Protein AF-A0A536DTR5-F1 (afdb_monomer_lite)

Sequence (119 aa):
MGRGASILPAVDHTAPAILELGLLLLLAALAGKAARSIGLPAVIGYLLVGVLVSPFTPGYVANRDQLSILADVGVVLLLFEVGIEINPLRLAREGRRLLLLAPLQVAVTWILSAAACVA

Radius of gyration: 22.41 Å; chains: 1; bounding box: 67×41×48 Å

Foldseek 3Di:
DPPDPDPDDPPPPVVVLVVLVVVLVVQLQVQLVVCVVVPHHSVVRNVVSVVCCPPVHPDHHHDPVSVVVVVVVVVVVVVVVVVVVDDVVCCVPVVVCVVPVVVVVVVVVVVVVVVVVVD

Secondary structure (DSSP, 8-state):
----S--S----THHHHHHHHHHHHHHHHHHHHHHHHTT--HHHHHHHHHHHTSTTSSSPPP-HHHHHHHHHHHHHHHHHHHHHH--HHHHHHHHHHHHHHHHHHHHHHHHHHHHHHH-

Structure (mmCIF, N/CA/C/O backbone):
data_AF-A0A536DTR5-F1
#
_entry.id   AF-A0A536DTR5-F1
#
loop_
_atom_site.group_PDB
_atom_site.id
_atom_site.type_symbol
_atom_site.label_atom_id
_atom_site.label_alt_id
_atom_site.label_comp_id
_atom_site.label_asym_id
_atom_site.label_entity_id
_atom_site.label_seq_id
_atom_site.pdbx_PDB_ins_code
_atom_site.Cartn_x
_atom_site.Cartn_y
_atom_site.Cartn_z
_atom_site.occupancy
_atom_site.B_iso_or_equiv
_atom_site.auth_seq_id
_atom_site.auth_comp_id
_atom_site.auth_asym_id
_atom_site.auth_atom_id
_atom_site.pdbx_PDB_model_num
ATOM 1 N N . MET A 1 1 ? 51.800 12.499 -22.392 1.00 48.34 1 MET A N 1
ATOM 2 C CA . MET A 1 1 ? 50.654 13.409 -22.163 1.00 48.34 1 MET A CA 1
ATOM 3 C C . MET A 1 1 ? 49.424 12.789 -22.803 1.00 48.34 1 MET A C 1
ATOM 5 O O . MET A 1 1 ? 49.281 12.864 -24.008 1.00 48.34 1 MET A O 1
ATOM 9 N N . GLY A 1 2 ? 48.601 12.096 -22.017 1.00 53.88 2 GLY A N 1
ATOM 10 C CA . GLY A 1 2 ? 47.398 11.391 -22.487 1.00 53.88 2 GLY A CA 1
ATOM 11 C C . GLY A 1 2 ? 46.287 11.445 -21.439 1.00 53.88 2 GLY A C 1
ATOM 12 O O . GLY A 1 2 ? 45.651 10.442 -21.148 1.00 53.88 2 GLY A O 1
ATOM 13 N N . ARG A 1 3 ? 46.130 12.607 -20.792 1.00 65.81 3 ARG A N 1
ATOM 14 C CA . ARG A 1 3 ? 45.078 12.892 -19.808 1.00 65.81 3 ARG A CA 1
ATOM 15 C C . ARG A 1 3 ? 44.026 13.750 -20.501 1.00 65.81 3 ARG A C 1
ATOM 17 O O . ARG A 1 3 ? 44.251 14.945 -20.653 1.00 65.81 3 ARG A O 1
ATOM 24 N N . GLY A 1 4 ? 42.935 13.150 -20.973 1.00 62.78 4 GLY A N 1
ATOM 25 C CA . GLY A 1 4 ? 41.915 13.928 -21.683 1.00 62.78 4 GLY A CA 1
ATOM 26 C C . GLY A 1 4 ? 40.637 13.212 -22.118 1.00 62.78 4 GLY A C 1
ATOM 27 O O . GLY A 1 4 ? 39.976 13.734 -23.004 1.00 62.78 4 GLY A O 1
ATOM 28 N N . ALA A 1 5 ? 40.271 12.050 -21.557 1.00 63.56 5 ALA A N 1
ATOM 29 C CA . ALA A 1 5 ? 39.068 11.329 -22.011 1.00 63.56 5 ALA A CA 1
ATOM 30 C C . ALA A 1 5 ? 38.315 10.538 -20.917 1.00 63.56 5 ALA A C 1
ATOM 32 O O . ALA A 1 5 ? 37.730 9.501 -21.205 1.00 63.56 5 ALA A O 1
ATOM 33 N N . SER A 1 6 ? 38.309 11.003 -19.662 1.00 57.84 6 SER A N 1
ATOM 34 C CA . SER A 1 6 ? 37.576 10.338 -18.562 1.00 57.84 6 SER A CA 1
ATOM 35 C C . SER A 1 6 ? 36.818 11.312 -17.644 1.00 57.84 6 SER A C 1
ATOM 37 O O . SER A 1 6 ? 36.651 11.048 -16.460 1.00 57.84 6 SER A O 1
ATOM 39 N N . ILE A 1 7 ? 36.382 12.461 -18.178 1.00 62.94 7 ILE A N 1
ATOM 40 C CA . ILE A 1 7 ? 35.604 13.488 -17.449 1.00 62.94 7 ILE A CA 1
ATOM 41 C C . ILE A 1 7 ? 34.109 13.173 -17.327 1.00 62.94 7 ILE A C 1
ATOM 43 O O . ILE A 1 7 ? 33.387 13.938 -16.693 1.00 62.94 7 ILE A O 1
ATOM 47 N N . LEU A 1 8 ? 33.625 12.083 -17.928 1.00 61.56 8 LEU A N 1
ATOM 48 C CA . LEU A 1 8 ? 32.273 11.633 -17.635 1.00 61.56 8 LEU A CA 1
ATOM 49 C C . LEU A 1 8 ? 32.345 10.796 -16.359 1.00 61.56 8 LEU A C 1
ATOM 51 O O . LEU A 1 8 ? 33.008 9.754 -16.390 1.00 61.56 8 LEU A O 1
ATOM 55 N N . PRO A 1 9 ? 31.723 11.239 -15.245 1.00 60.47 9 PRO A N 1
ATOM 56 C CA . PRO A 1 9 ? 31.504 10.335 -14.131 1.00 60.47 9 PRO A CA 1
ATOM 57 C C . PRO A 1 9 ? 30.810 9.122 -14.729 1.00 60.47 9 PRO A C 1
ATOM 59 O O . PRO A 1 9 ? 29.915 9.267 -15.571 1.00 60.47 9 PRO A O 1
ATOM 62 N N . ALA A 1 10 ? 31.293 7.938 -14.380 1.00 60.34 10 ALA A N 1
ATOM 63 C CA . ALA A 1 10 ? 30.609 6.730 -14.753 1.00 60.34 10 ALA A CA 1
ATOM 64 C C . ALA A 1 10 ? 29.130 6.936 -14.394 1.00 60.34 10 ALA A C 1
ATOM 66 O O . ALA A 1 10 ? 28.785 7.357 -13.289 1.00 60.34 10 ALA A O 1
ATOM 67 N N . VAL A 1 11 ? 28.245 6.778 -15.380 1.00 59.41 11 VAL A N 1
ATOM 68 C CA . VAL A 1 11 ? 26.816 6.620 -15.111 1.00 59.41 11 VAL A CA 1
ATOM 69 C C . VAL A 1 11 ? 26.721 5.237 -14.476 1.00 59.41 11 VAL A C 1
ATOM 71 O O . VAL A 1 11 ? 26.375 4.248 -15.115 1.00 59.41 11 VAL A O 1
ATOM 74 N N . ASP A 1 12 ? 27.207 5.169 -13.240 1.00 63.97 12 ASP A N 1
ATOM 75 C CA . ASP A 1 12 ? 27.288 3.989 -12.417 1.00 63.97 12 ASP A CA 1
ATOM 76 C C . ASP A 1 12 ? 25.850 3.540 -12.197 1.00 63.97 12 ASP A C 1
ATOM 78 O O . ASP A 1 12 ? 24.941 4.365 -12.078 1.00 63.97 12 ASP A O 1
ATOM 82 N N . HIS A 1 13 ? 25.653 2.229 -12.201 1.00 60.69 13 HIS A N 1
ATOM 83 C CA . HIS A 1 13 ? 24.413 1.454 -12.342 1.00 60.69 13 HIS A CA 1
ATOM 84 C C . HIS A 1 13 ? 23.151 1.899 -11.553 1.00 60.69 13 HIS A C 1
ATOM 86 O O . HIS A 1 13 ? 22.086 1.311 -11.716 1.00 60.69 13 HIS A O 1
ATOM 92 N N . THR A 1 14 ? 23.231 2.945 -10.738 1.00 69.00 14 THR A N 1
ATOM 93 C CA . THR A 1 14 ? 22.164 3.600 -9.974 1.00 69.00 14 THR A CA 1
ATOM 94 C C . THR A 1 14 ? 21.280 4.535 -10.811 1.00 69.00 14 THR A C 1
ATOM 96 O O . THR A 1 14 ? 20.070 4.589 -10.599 1.00 69.00 14 THR A O 1
ATOM 99 N N . ALA A 1 15 ? 21.848 5.275 -11.771 1.00 78.62 15 ALA A N 1
ATOM 100 C CA . ALA A 1 15 ? 21.084 6.213 -12.601 1.00 78.62 15 ALA A CA 1
ATOM 101 C C . ALA A 1 15 ? 19.903 5.573 -13.369 1.00 78.62 15 ALA A C 1
ATOM 103 O O . ALA A 1 15 ? 18.808 6.143 -13.322 1.00 78.62 15 ALA A O 1
ATOM 104 N N . PRO A 1 16 ? 20.054 4.404 -14.032 1.00 81.81 16 PRO A N 1
ATOM 105 C CA . PRO A 1 16 ? 18.921 3.768 -14.706 1.00 81.81 16 PRO A CA 1
ATOM 106 C C . PRO A 1 16 ? 17.837 3.306 -13.722 1.00 81.81 16 PRO A C 1
ATOM 108 O O . PRO A 1 16 ? 16.658 3.460 -14.019 1.00 81.81 16 PRO A O 1
ATOM 111 N N . ALA A 1 17 ? 18.217 2.833 -12.531 1.00 81.31 17 ALA A N 1
ATOM 112 C CA . ALA A 1 17 ? 17.275 2.368 -11.512 1.00 81.31 17 ALA A CA 1
ATOM 113 C C . ALA A 1 17 ? 16.389 3.498 -10.959 1.00 81.31 17 ALA A C 1
ATOM 115 O O . ALA A 1 17 ? 15.177 3.345 -10.824 1.00 81.31 17 ALA A O 1
ATOM 116 N N . ILE A 1 18 ? 16.978 4.665 -10.672 1.00 85.69 18 ILE A N 1
ATOM 117 C CA . ILE A 1 18 ? 16.213 5.832 -10.203 1.00 85.69 18 ILE A CA 1
ATOM 118 C C . ILE A 1 18 ? 15.252 6.315 -11.293 1.00 85.69 18 ILE A C 1
ATOM 120 O O . ILE A 1 18 ? 14.111 6.670 -10.995 1.00 85.69 18 ILE A O 1
ATOM 124 N N . LEU A 1 19 ? 15.695 6.322 -12.554 1.00 88.38 19 LEU A N 1
ATOM 125 C CA . LEU A 1 19 ? 14.861 6.735 -13.679 1.00 88.38 19 LEU A CA 1
ATOM 126 C C . LEU A 1 19 ? 13.682 5.779 -13.894 1.00 88.38 19 LEU A C 1
ATOM 128 O O . LEU A 1 19 ? 12.567 6.236 -14.133 1.00 88.38 19 LEU A O 1
ATOM 132 N N . GLU A 1 20 ? 13.917 4.475 -13.772 1.00 87.19 20 GLU A N 1
ATOM 133 C CA . GLU A 1 20 ? 12.888 3.441 -13.858 1.00 87.19 20 GLU A CA 1
ATOM 134 C C . GLU A 1 20 ? 11.824 3.620 -12.767 1.00 87.19 20 GLU A C 1
ATOM 136 O O . GLU A 1 20 ? 10.642 3.760 -13.081 1.00 87.19 20 GLU A O 1
ATOM 141 N N . LEU A 1 21 ? 12.231 3.732 -11.497 1.00 89.25 21 LEU A N 1
ATOM 142 C CA . LEU A 1 21 ? 11.312 4.005 -10.385 1.00 89.25 21 LEU A CA 1
ATOM 143 C C . LEU A 1 21 ? 10.558 5.326 -10.576 1.00 89.25 21 LEU A C 1
ATOM 145 O O . LEU A 1 21 ? 9.345 5.386 -10.374 1.00 89.25 21 LEU A O 1
ATOM 149 N N . GLY A 1 22 ? 11.256 6.381 -10.998 1.00 91.62 22 GLY A N 1
ATOM 150 C CA . GLY A 1 22 ? 10.654 7.681 -11.278 1.00 91.62 22 GLY A CA 1
ATOM 151 C C . GLY A 1 22 ? 9.597 7.606 -12.380 1.00 91.62 22 GLY A C 1
ATOM 152 O O . GLY A 1 22 ? 8.514 8.173 -12.233 1.00 91.62 22 GLY A O 1
ATOM 153 N N . LEU A 1 23 ? 9.871 6.860 -13.453 1.00 91.62 23 LEU A N 1
ATOM 154 C CA . LEU A 1 23 ? 8.925 6.638 -14.542 1.00 91.62 23 LEU A CA 1
ATOM 155 C C . LEU A 1 23 ? 7.703 5.845 -14.068 1.00 91.62 23 LEU A C 1
ATOM 157 O O . LEU A 1 23 ? 6.578 6.203 -14.410 1.00 91.62 23 LEU A O 1
ATOM 161 N N . LEU A 1 24 ? 7.899 4.811 -13.249 1.00 91.94 24 LEU A N 1
ATOM 162 C CA . LEU A 1 24 ? 6.806 4.015 -12.688 1.00 91.94 24 LEU A CA 1
ATOM 163 C C . LEU A 1 24 ? 5.902 4.839 -11.776 1.00 91.94 24 LEU A C 1
ATOM 165 O O . LEU A 1 24 ? 4.680 4.781 -11.911 1.00 91.94 24 LEU A O 1
ATOM 169 N N . LEU A 1 25 ? 6.486 5.649 -10.892 1.00 93.44 25 LEU A N 1
ATOM 170 C CA . LEU A 1 25 ? 5.736 6.558 -10.026 1.00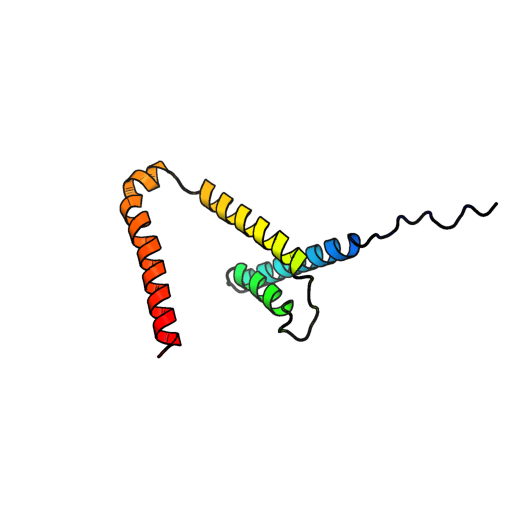 93.44 25 LEU A CA 1
ATOM 171 C C . LEU A 1 25 ? 4.983 7.616 -10.839 1.00 93.44 25 LEU A C 1
ATOM 173 O O . LEU A 1 25 ? 3.823 7.904 -10.544 1.00 93.44 25 LEU A O 1
ATOM 177 N N . LEU A 1 26 ? 5.603 8.157 -11.892 1.00 95.81 26 LEU A N 1
ATOM 178 C CA . LEU A 1 26 ? 4.957 9.101 -12.802 1.00 95.81 26 LEU A CA 1
ATOM 179 C C . LEU A 1 26 ? 3.764 8.453 -13.518 1.00 95.81 26 LEU A C 1
ATOM 181 O O . LEU A 1 26 ? 2.671 9.018 -13.526 1.00 95.81 26 LEU A O 1
ATOM 185 N N . LEU A 1 27 ? 3.949 7.260 -14.088 1.00 95.25 27 LEU A N 1
ATOM 186 C CA . LEU A 1 27 ? 2.887 6.509 -14.756 1.00 95.25 27 LEU A CA 1
ATOM 187 C C . LEU A 1 27 ? 1.746 6.187 -13.790 1.00 95.25 27 LEU A C 1
ATOM 189 O O . LEU A 1 27 ? 0.587 6.418 -14.130 1.00 95.25 27 LEU A O 1
ATOM 193 N N . ALA A 1 28 ? 2.060 5.727 -12.576 1.00 95.00 28 ALA A N 1
ATOM 194 C CA . ALA A 1 28 ? 1.073 5.487 -11.530 1.00 95.00 28 ALA A CA 1
ATOM 195 C C . ALA A 1 28 ? 0.293 6.768 -11.201 1.00 95.00 28 ALA A C 1
ATOM 197 O O . ALA A 1 28 ? -0.937 6.752 -11.206 1.00 95.00 28 ALA A O 1
ATOM 198 N N . ALA A 1 29 ? 0.971 7.902 -11.001 1.00 96.56 29 ALA A N 1
ATOM 199 C CA . ALA A 1 29 ? 0.321 9.182 -10.724 1.00 96.56 29 ALA A CA 1
ATOM 200 C C . ALA A 1 29 ? -0.609 9.631 -11.867 1.00 96.56 29 ALA A C 1
ATOM 202 O O . ALA A 1 29 ? -1.737 10.068 -11.619 1.00 96.56 29 ALA A O 1
ATOM 203 N N . LEU A 1 30 ? -0.172 9.488 -13.122 1.00 97.75 30 LEU A N 1
ATOM 204 C CA . LEU A 1 30 ? -0.980 9.811 -14.300 1.00 97.75 30 LEU A CA 1
ATOM 205 C C . LEU A 1 30 ? -2.195 8.885 -14.428 1.00 97.75 30 LEU A C 1
ATOM 207 O O . LEU A 1 30 ? -3.308 9.368 -14.640 1.00 97.75 30 LEU A O 1
ATOM 211 N N . ALA A 1 31 ? -2.011 7.578 -14.238 1.00 97.06 31 ALA A N 1
ATOM 212 C CA . ALA A 1 31 ? -3.094 6.602 -14.263 1.00 97.06 31 ALA A CA 1
ATOM 213 C C . ALA A 1 31 ? -4.094 6.828 -13.122 1.00 97.06 31 ALA A C 1
ATOM 215 O O . ALA A 1 31 ? -5.301 6.770 -13.343 1.00 97.06 31 ALA A O 1
ATOM 216 N N . GLY A 1 32 ? -3.625 7.156 -11.915 1.00 97.19 32 GLY A N 1
ATOM 217 C CA . GLY A 1 32 ? -4.478 7.513 -10.780 1.00 97.19 32 GLY A CA 1
ATOM 218 C C . GLY A 1 32 ? -5.284 8.788 -11.033 1.00 97.19 32 GLY A C 1
ATOM 219 O O . GLY A 1 32 ? -6.479 8.839 -10.736 1.00 97.19 32 GLY A O 1
ATOM 220 N N . LYS A 1 33 ? -4.669 9.801 -11.658 1.00 97.56 33 LYS A N 1
ATOM 221 C CA . LYS A 1 33 ? -5.369 11.015 -12.101 1.00 97.56 33 LYS A CA 1
ATOM 222 C C . LYS A 1 33 ? -6.426 10.698 -13.163 1.00 97.56 33 LYS A C 1
ATOM 224 O O . LYS A 1 33 ? -7.542 11.208 -13.068 1.00 97.56 33 LYS A O 1
ATOM 229 N N . ALA A 1 34 ? -6.104 9.844 -14.134 1.00 97.44 34 ALA A N 1
ATOM 230 C CA . ALA A 1 34 ? -7.046 9.401 -15.157 1.00 97.44 34 ALA A CA 1
ATOM 231 C C . ALA A 1 34 ? -8.215 8.613 -14.541 1.00 97.44 34 ALA A C 1
ATOM 233 O O . ALA A 1 34 ? -9.369 8.942 -14.808 1.00 97.44 34 ALA A O 1
ATOM 234 N N . ALA A 1 35 ? -7.946 7.668 -13.635 1.00 97.50 35 ALA A N 1
ATOM 235 C CA . ALA A 1 35 ? -8.971 6.929 -12.894 1.00 97.50 35 ALA A CA 1
ATOM 236 C C . ALA A 1 35 ? -9.908 7.880 -12.133 1.00 97.50 35 ALA A C 1
ATOM 238 O O . ALA A 1 35 ? -11.130 7.766 -12.224 1.00 97.50 35 ALA A O 1
ATOM 239 N N . ARG A 1 36 ? -9.347 8.896 -11.467 1.00 97.25 36 ARG A N 1
ATOM 240 C CA . ARG A 1 36 ? -10.142 9.906 -10.763 1.00 97.25 36 ARG A CA 1
ATOM 241 C C . ARG A 1 36 ? -10.997 10.755 -11.706 1.00 97.25 36 ARG A C 1
ATOM 243 O O . ARG A 1 36 ? -12.108 11.116 -11.331 1.00 97.25 36 ARG A O 1
ATOM 250 N N . SER A 1 37 ? -10.526 11.044 -12.923 1.00 95.81 37 SER A N 1
ATOM 251 C CA . SER A 1 37 ? -11.309 11.803 -13.913 1.00 95.81 37 SER A CA 1
ATOM 252 C C . SER A 1 37 ? -12.545 11.064 -14.431 1.00 95.81 37 SER A C 1
ATOM 254 O O . SER A 1 37 ? -13.519 11.715 -14.791 1.00 95.81 37 SER A O 1
ATOM 256 N N . ILE A 1 38 ? -12.544 9.728 -14.410 1.00 96.88 38 ILE A N 1
ATOM 257 C CA . ILE A 1 38 ? -13.696 8.895 -14.798 1.00 96.88 38 ILE A CA 1
ATOM 258 C C . ILE A 1 38 ? -14.558 8.467 -13.597 1.00 96.88 38 ILE A C 1
ATOM 260 O O . ILE A 1 38 ? -15.447 7.633 -13.743 1.00 96.88 38 ILE A O 1
ATOM 264 N N . GLY A 1 39 ? -14.309 9.028 -12.406 1.00 96.19 39 GLY A N 1
ATOM 265 C CA . GLY A 1 39 ? -15.085 8.763 -11.188 1.00 96.19 39 GLY A CA 1
ATOM 266 C C . GLY A 1 39 ? -14.638 7.544 -10.373 1.00 96.19 39 GLY A C 1
ATOM 267 O O . GLY A 1 39 ? -15.327 7.168 -9.428 1.00 96.19 39 GLY A O 1
ATOM 268 N N . LEU A 1 40 ? -13.494 6.931 -10.696 1.00 97.31 40 LEU A N 1
ATOM 269 C CA . LEU A 1 40 ? -12.947 5.796 -9.946 1.00 97.31 40 LEU A CA 1
ATOM 270 C C . LEU A 1 40 ? -11.986 6.250 -8.829 1.00 97.31 40 LEU A C 1
ATOM 272 O O . LEU A 1 40 ? -11.337 7.296 -8.946 1.00 97.31 40 LEU A O 1
ATOM 276 N N . PRO A 1 41 ? -11.818 5.453 -7.755 1.00 97.12 41 PRO A N 1
ATOM 277 C CA . PRO A 1 41 ? -10.754 5.671 -6.779 1.00 97.12 41 PRO A CA 1
ATOM 278 C C . PRO A 1 41 ? -9.371 5.634 -7.444 1.00 97.12 41 PRO A C 1
ATOM 280 O O . PRO A 1 41 ? -9.081 4.740 -8.238 1.00 97.12 41 PRO A O 1
ATOM 283 N N . ALA A 1 42 ? -8.481 6.560 -7.073 1.00 95.69 42 ALA A N 1
ATOM 284 C CA . ALA A 1 42 ? -7.140 6.666 -7.665 1.00 95.69 42 ALA A CA 1
ATOM 285 C C . ALA A 1 42 ? -6.303 5.380 -7.513 1.00 95.69 42 ALA A C 1
ATOM 287 O O . ALA A 1 42 ? -5.508 5.060 -8.394 1.00 95.69 42 ALA A O 1
ATOM 288 N N . VAL A 1 43 ? -6.543 4.614 -6.439 1.00 95.56 43 VAL A N 1
ATOM 289 C CA . VAL A 1 43 ? -5.904 3.314 -6.174 1.00 95.56 43 VAL A CA 1
ATOM 290 C C . VAL A 1 43 ? -6.062 2.352 -7.354 1.00 95.56 43 VAL A C 1
ATOM 292 O O . VAL A 1 43 ? -5.121 1.635 -7.676 1.00 95.56 43 VAL A O 1
ATOM 295 N N . ILE A 1 44 ? -7.197 2.386 -8.061 1.00 96.69 44 ILE A N 1
ATOM 296 C CA . ILE A 1 44 ? -7.418 1.554 -9.251 1.00 96.69 44 ILE A CA 1
ATOM 297 C C . ILE A 1 44 ? -6.389 1.872 -10.344 1.00 96.69 44 ILE A C 1
ATOM 299 O O . ILE A 1 44 ? -5.836 0.961 -10.951 1.00 96.69 44 ILE A O 1
ATOM 303 N N . GLY A 1 45 ? -6.075 3.153 -10.559 1.00 95.56 45 GLY A N 1
ATOM 304 C CA . GLY A 1 45 ? -5.061 3.572 -11.527 1.00 95.56 45 GLY A CA 1
ATOM 305 C C . GLY A 1 45 ? -3.650 3.112 -11.149 1.00 95.56 45 GLY A C 1
ATOM 306 O O . GLY A 1 45 ? -2.910 2.649 -12.013 1.00 95.56 45 GLY A O 1
ATOM 307 N N . TYR A 1 46 ? -3.297 3.167 -9.860 1.00 94.25 46 TYR A N 1
ATOM 308 C CA . TYR A 1 46 ? -2.005 2.673 -9.364 1.00 94.25 46 TYR A CA 1
ATOM 309 C C . TYR A 1 46 ? -1.869 1.158 -9.561 1.00 94.25 46 TYR A C 1
ATOM 311 O O . TYR A 1 46 ? -0.841 0.683 -10.044 1.00 94.25 46 TYR A O 1
ATOM 319 N N . LEU A 1 47 ? -2.932 0.406 -9.254 1.00 94.12 47 LEU A N 1
ATOM 320 C CA . LEU A 1 47 ? -2.975 -1.045 -9.435 1.00 94.12 47 LEU A CA 1
ATOM 321 C C . LEU A 1 47 ? -2.874 -1.444 -10.910 1.00 94.12 47 LEU A C 1
ATOM 323 O O . LEU A 1 47 ? -2.159 -2.390 -11.226 1.00 94.12 47 LEU A O 1
ATOM 327 N N . LEU A 1 48 ? -3.525 -0.712 -11.821 1.00 93.50 48 LEU A N 1
ATOM 328 C CA . LEU A 1 48 ? -3.419 -0.967 -13.261 1.00 93.50 48 LEU A CA 1
ATOM 329 C C . LEU A 1 48 ? -1.979 -0.840 -13.763 1.00 93.50 48 LEU A C 1
ATOM 331 O O . LEU A 1 48 ? -1.517 -1.707 -14.499 1.00 93.50 48 LEU A O 1
ATOM 335 N N . VAL A 1 49 ? -1.250 0.193 -13.334 1.00 92.56 49 VAL A N 1
ATOM 336 C CA . VAL A 1 49 ? 0.173 0.341 -13.682 1.00 92.56 49 VAL A CA 1
ATOM 337 C C . VAL A 1 49 ? 0.994 -0.815 -13.113 1.00 92.56 49 VAL A C 1
ATOM 339 O O . VAL A 1 49 ? 1.805 -1.389 -13.835 1.00 92.56 49 VAL A O 1
ATOM 342 N N . GLY A 1 50 ? 0.735 -1.222 -11.867 1.00 90.31 50 GLY A N 1
ATOM 343 C CA . GLY A 1 50 ? 1.385 -2.390 -11.265 1.00 90.31 50 GLY A CA 1
ATOM 344 C C . GLY A 1 50 ? 1.135 -3.691 -12.036 1.00 90.31 50 GLY A C 1
ATOM 345 O O . GLY A 1 50 ? 2.059 -4.474 -12.237 1.00 90.31 50 GLY A O 1
ATOM 346 N N . VAL A 1 51 ? -0.089 -3.909 -12.527 1.00 90.25 51 VAL A N 1
ATOM 347 C CA . VAL A 1 51 ? -0.426 -5.066 -13.372 1.00 90.25 51 VAL A CA 1
ATOM 348 C C . VAL A 1 51 ? 0.279 -4.982 -14.727 1.00 90.25 51 VAL A C 1
ATOM 350 O O . VAL A 1 51 ? 0.833 -5.978 -15.183 1.00 90.25 51 VAL A O 1
ATOM 353 N N . LEU A 1 52 ? 0.325 -3.806 -15.357 1.00 88.75 52 LEU A N 1
ATOM 354 C CA . LEU A 1 52 ? 0.993 -3.616 -16.651 1.00 88.75 52 LEU A CA 1
ATOM 355 C C . LEU A 1 52 ? 2.506 -3.865 -16.589 1.00 88.75 52 LEU A C 1
ATOM 357 O O . LEU A 1 52 ? 3.081 -4.358 -17.553 1.00 88.75 52 LEU A O 1
ATOM 361 N N . VAL A 1 53 ? 3.130 -3.551 -15.454 1.00 86.38 53 VAL A N 1
ATOM 362 C CA . VAL A 1 53 ? 4.578 -3.700 -15.207 1.00 86.38 53 VAL A CA 1
ATOM 363 C C . VAL A 1 53 ? 4.908 -5.057 -14.553 1.00 86.38 53 VAL A C 1
ATOM 365 O O . VAL A 1 53 ? 6.056 -5.383 -14.250 1.00 86.38 53 VAL A O 1
ATOM 368 N N . SER A 1 54 ? 3.894 -5.898 -14.350 1.00 82.69 54 SER A N 1
ATOM 369 C CA . SER A 1 54 ? 4.056 -7.253 -13.833 1.00 82.69 54 SER A CA 1
ATOM 370 C C . SER A 1 54 ? 4.695 -8.170 -14.886 1.00 82.69 54 SER A C 1
ATOM 372 O O . SER A 1 54 ? 4.334 -8.092 -16.058 1.00 82.69 54 SER A O 1
ATOM 374 N N . PRO A 1 55 ? 5.562 -9.126 -14.505 1.00 77.50 55 PRO A N 1
ATOM 375 C CA . PRO A 1 55 ? 6.167 -10.077 -15.448 1.00 77.50 55 PRO A CA 1
ATOM 376 C C . PRO A 1 55 ? 5.190 -11.075 -16.068 1.00 77.50 55 PRO A C 1
ATOM 378 O O . PRO A 1 55 ? 5.569 -11.824 -16.962 1.00 77.50 55 PRO A O 1
ATOM 381 N N . PHE A 1 56 ? 3.942 -11.104 -15.601 1.00 73.12 56 PHE A N 1
ATOM 382 C CA . PHE A 1 56 ? 2.867 -11.857 -16.245 1.00 73.12 56 PHE A CA 1
ATOM 383 C C . PHE A 1 56 ? 2.237 -11.102 -17.428 1.00 73.12 56 PHE A C 1
ATOM 385 O O . PHE A 1 56 ? 1.425 -11.674 -18.152 1.00 73.12 56 PHE A O 1
ATOM 392 N N . THR A 1 57 ? 2.623 -9.844 -17.649 1.00 77.31 57 THR A N 1
ATOM 393 C CA . THR A 1 57 ? 2.194 -9.030 -18.786 1.00 77.31 57 THR A CA 1
ATOM 394 C C . THR A 1 57 ? 3.309 -9.029 -19.839 1.00 77.31 57 THR A C 1
ATOM 396 O O . THR A 1 57 ? 4.460 -8.764 -19.489 1.00 77.31 57 THR A O 1
ATOM 399 N N . PRO A 1 58 ? 3.029 -9.327 -21.125 1.00 60.53 58 PRO A N 1
ATOM 400 C CA . PRO A 1 58 ? 4.030 -9.235 -22.188 1.00 60.53 58 PRO A CA 1
ATOM 401 C C . PRO A 1 58 ? 4.444 -7.765 -22.369 1.00 60.53 58 PRO A C 1
ATOM 403 O O . PRO A 1 58 ? 3.751 -6.988 -23.022 1.00 60.53 58 PRO A O 1
ATOM 406 N N . GLY A 1 59 ? 5.546 -7.365 -21.730 1.00 69.31 59 GLY A N 1
ATOM 407 C CA . GLY A 1 59 ? 5.965 -5.969 -21.633 1.00 69.31 59 GLY A CA 1
ATOM 408 C C . GLY A 1 59 ? 7.252 -5.764 -20.830 1.00 69.31 59 GLY A C 1
ATOM 409 O O . GLY A 1 59 ? 8.019 -6.696 -20.593 1.00 69.31 59 GLY A O 1
ATOM 410 N N . TYR A 1 60 ? 7.503 -4.511 -20.445 1.00 73.44 60 TYR A N 1
ATOM 411 C CA . TYR A 1 60 ? 8.664 -4.108 -19.652 1.00 73.44 60 TYR A CA 1
ATOM 412 C C . TYR A 1 60 ? 8.521 -4.581 -18.200 1.00 73.44 60 TYR A C 1
ATOM 414 O O . TYR A 1 60 ? 7.562 -4.216 -17.520 1.00 73.44 60 TYR A O 1
ATOM 422 N N . VAL A 1 61 ? 9.481 -5.382 -17.734 1.00 76.75 61 VAL A N 1
ATOM 423 C CA . VAL A 1 61 ? 9.499 -5.929 -16.373 1.00 76.75 61 VAL A CA 1
ATOM 424 C C . VAL A 1 61 ? 10.429 -5.090 -15.516 1.00 76.75 61 VAL A C 1
ATOM 426 O O . VAL A 1 61 ? 11.634 -5.063 -15.763 1.00 76.75 61 VAL A O 1
ATOM 429 N N . ALA A 1 62 ? 9.861 -4.437 -14.506 1.00 75.38 62 ALA A N 1
ATOM 430 C CA . ALA A 1 62 ? 10.646 -3.647 -13.576 1.00 75.38 62 ALA A CA 1
ATOM 431 C C . ALA A 1 62 ? 11.419 -4.512 -12.570 1.00 75.38 62 ALA A C 1
ATOM 433 O O . ALA A 1 62 ? 11.018 -5.641 -12.257 1.00 75.38 62 ALA A O 1
ATOM 434 N N . ASN A 1 63 ? 12.507 -3.973 -12.019 1.00 81.50 63 ASN A N 1
ATOM 435 C CA . ASN A 1 63 ? 13.303 -4.671 -11.009 1.00 81.50 63 ASN A CA 1
ATOM 436 C C . ASN A 1 63 ? 12.496 -4.909 -9.713 1.00 81.50 63 ASN A C 1
ATOM 438 O O . ASN A 1 63 ? 12.240 -3.988 -8.933 1.00 81.50 63 ASN A O 1
ATOM 442 N N . ARG A 1 64 ? 12.124 -6.172 -9.457 1.00 83.25 64 ARG A N 1
ATOM 443 C CA . ARG A 1 64 ? 11.301 -6.560 -8.300 1.00 83.25 64 ARG A CA 1
ATOM 444 C C . ARG A 1 64 ? 11.944 -6.238 -6.956 1.00 83.25 64 ARG A C 1
ATOM 446 O O . ARG A 1 64 ? 11.216 -5.847 -6.050 1.00 83.25 64 ARG A O 1
ATOM 453 N N . ASP A 1 65 ? 13.259 -6.383 -6.822 1.00 86.19 65 ASP A N 1
ATOM 454 C CA . ASP A 1 65 ? 13.938 -6.190 -5.534 1.00 86.19 65 ASP A CA 1
ATOM 455 C C . ASP A 1 65 ? 13.853 -4.722 -5.099 1.00 86.19 65 ASP A C 1
ATOM 457 O O . ASP A 1 65 ? 13.551 -4.409 -3.948 1.00 86.19 65 ASP A O 1
ATOM 461 N N . GLN A 1 66 ? 14.025 -3.806 -6.053 1.00 84.25 66 GLN A N 1
ATOM 462 C CA . GLN A 1 66 ? 13.910 -2.367 -5.816 1.00 84.25 66 GLN A CA 1
ATOM 463 C C . GLN A 1 66 ? 12.463 -1.949 -5.535 1.00 84.25 66 GLN A C 1
ATOM 465 O O . GLN A 1 66 ? 12.213 -1.176 -4.607 1.00 84.25 66 GLN A O 1
ATOM 470 N N . LEU A 1 67 ? 11.506 -2.487 -6.302 1.00 87.69 67 LEU A N 1
ATOM 471 C CA . LEU A 1 67 ? 10.081 -2.248 -6.069 1.00 87.69 67 LEU A CA 1
ATOM 472 C C . LEU A 1 67 ? 9.633 -2.778 -4.704 1.00 87.69 67 LEU A C 1
ATOM 474 O O . LEU A 1 67 ? 8.834 -2.116 -4.051 1.00 87.69 67 LEU A O 1
ATOM 478 N N . SER A 1 68 ? 10.149 -3.930 -4.261 1.00 89.50 68 SER A N 1
ATOM 479 C CA . SER A 1 68 ? 9.809 -4.518 -2.961 1.00 89.50 68 SER A CA 1
ATOM 480 C C . SER A 1 68 ? 10.262 -3.626 -1.813 1.00 89.50 68 SER A C 1
ATOM 482 O O . SER A 1 68 ? 9.463 -3.324 -0.937 1.00 89.50 68 SER A O 1
ATOM 484 N N . ILE A 1 69 ? 11.502 -3.126 -1.849 1.00 91.81 69 ILE A N 1
ATOM 485 C CA . ILE A 1 69 ? 12.012 -2.217 -0.810 1.00 91.81 69 ILE A CA 1
ATOM 486 C C . ILE A 1 69 ? 11.158 -0.943 -0.747 1.00 91.81 69 ILE A C 1
ATOM 488 O O . ILE A 1 69 ? 10.790 -0.485 0.335 1.00 91.81 69 ILE A O 1
ATOM 492 N N . LEU A 1 70 ? 10.812 -0.373 -1.905 1.00 90.88 70 LEU A N 1
ATOM 493 C CA . LEU A 1 70 ? 9.976 0.824 -1.962 1.00 90.88 70 LEU A CA 1
ATOM 494 C C . LEU A 1 70 ? 8.541 0.551 -1.485 1.00 90.88 70 LEU A C 1
ATOM 496 O O . LEU A 1 70 ? 7.955 1.398 -0.813 1.00 90.88 70 LEU A O 1
ATOM 500 N N . ALA A 1 71 ? 7.986 -0.620 -1.805 1.00 92.69 71 ALA A N 1
ATOM 501 C CA . ALA A 1 71 ? 6.669 -1.049 -1.351 1.00 92.69 71 ALA A CA 1
ATOM 502 C C . ALA A 1 71 ? 6.640 -1.260 0.166 1.00 92.69 71 ALA A C 1
ATOM 504 O O . ALA A 1 71 ? 5.716 -0.776 0.812 1.00 92.69 71 ALA A O 1
ATOM 505 N N . ASP A 1 72 ? 7.660 -1.895 0.741 1.00 95.31 72 ASP A N 1
ATOM 506 C CA . ASP A 1 72 ? 7.767 -2.106 2.186 1.00 95.31 72 ASP A CA 1
ATOM 507 C C . ASP A 1 72 ? 7.821 -0.766 2.924 1.00 95.31 72 ASP A C 1
ATOM 509 O O . ASP A 1 72 ? 7.042 -0.528 3.849 1.00 95.31 72 ASP A O 1
ATOM 513 N N . VAL A 1 73 ? 8.674 0.158 2.469 1.00 95.75 73 VAL A N 1
ATOM 514 C CA . VAL A 1 73 ? 8.748 1.512 3.037 1.00 95.75 73 VAL A CA 1
ATOM 515 C C . VAL A 1 73 ? 7.421 2.250 2.853 1.00 95.75 73 VAL A C 1
ATOM 517 O O . VAL A 1 73 ? 6.923 2.851 3.800 1.00 95.75 73 VAL A O 1
ATOM 520 N N . GLY A 1 74 ? 6.812 2.177 1.668 1.00 94.25 74 GLY A N 1
ATOM 521 C CA . GLY A 1 74 ? 5.520 2.800 1.386 1.00 94.25 74 GLY A CA 1
ATOM 522 C C . GLY A 1 74 ? 4.405 2.285 2.298 1.00 94.25 74 GLY A C 1
ATOM 523 O O . GLY A 1 74 ? 3.671 3.083 2.872 1.00 94.25 74 GLY A O 1
ATOM 524 N N . VAL A 1 75 ? 4.307 0.968 2.496 1.00 96.19 75 VAL A N 1
ATOM 525 C CA . VAL A 1 75 ? 3.328 0.347 3.400 1.00 96.19 75 VAL A CA 1
ATOM 526 C C . VAL A 1 75 ? 3.587 0.753 4.846 1.00 96.19 75 VAL A C 1
ATOM 528 O O . VAL A 1 75 ? 2.638 1.092 5.548 1.00 96.19 75 VAL A O 1
ATOM 531 N N . VAL A 1 76 ? 4.845 0.784 5.294 1.00 97.19 76 VAL A N 1
ATOM 532 C CA . VAL A 1 76 ? 5.188 1.256 6.644 1.00 97.19 76 VAL A CA 1
ATOM 533 C C . VAL A 1 76 ? 4.761 2.711 6.838 1.00 97.19 76 VAL A C 1
ATOM 535 O O . VAL A 1 76 ? 4.140 3.022 7.852 1.00 97.19 76 VAL A O 1
ATOM 538 N N . LEU A 1 77 ? 5.030 3.591 5.869 1.00 97.31 77 LEU A N 1
ATOM 539 C CA . LEU A 1 77 ? 4.611 4.994 5.921 1.00 97.31 77 LEU A CA 1
ATOM 540 C C . LEU A 1 77 ? 3.082 5.142 5.921 1.00 97.31 77 LEU A C 1
ATOM 542 O O . LEU A 1 77 ? 2.560 5.923 6.710 1.00 97.31 77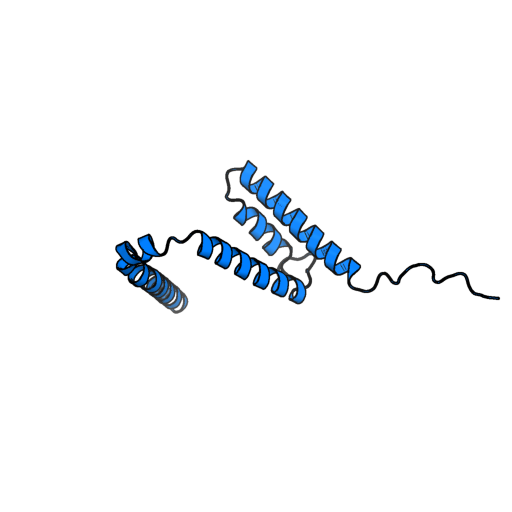 LEU A O 1
ATOM 546 N N . LEU A 1 78 ? 2.364 4.362 5.106 1.00 96.19 78 LEU A N 1
ATOM 547 C CA . LEU A 1 78 ? 0.897 4.361 5.068 1.00 96.19 78 LEU A CA 1
ATOM 548 C C . LEU A 1 78 ? 0.289 3.870 6.386 1.00 96.19 78 LEU A C 1
ATOM 550 O O . LEU A 1 78 ? -0.626 4.488 6.920 1.00 96.19 78 LEU A O 1
ATOM 554 N N . LEU A 1 79 ? 0.797 2.768 6.941 1.00 96.56 79 LEU A N 1
ATOM 555 C CA . LEU A 1 79 ? 0.329 2.244 8.225 1.00 96.56 79 LEU A CA 1
ATOM 556 C C . LEU A 1 79 ? 0.673 3.188 9.380 1.00 96.56 79 LEU A C 1
ATOM 558 O O . LEU A 1 79 ? -0.093 3.288 10.337 1.00 96.56 79 LEU A O 1
ATOM 562 N N . PHE A 1 80 ? 1.795 3.900 9.285 1.00 97.06 80 PHE A N 1
ATOM 563 C CA . PHE A 1 80 ? 2.164 4.945 10.231 1.00 97.06 80 PHE A CA 1
ATOM 564 C C . PHE A 1 80 ? 1.225 6.154 10.149 1.00 97.06 80 PHE A C 1
ATOM 566 O O . PHE A 1 80 ? 0.745 6.612 11.183 1.00 97.06 80 PHE A O 1
ATOM 573 N N . GLU A 1 81 ? 0.911 6.630 8.943 1.00 96.25 81 GLU A N 1
ATOM 574 C CA . GLU A 1 81 ? -0.061 7.704 8.707 1.00 96.25 81 GLU A CA 1
ATOM 575 C C . GLU A 1 81 ? -1.435 7.340 9.284 1.00 96.25 81 GLU A C 1
ATOM 577 O O . GLU A 1 81 ? -1.983 8.080 10.102 1.00 96.25 81 GLU A O 1
ATOM 582 N N . VAL A 1 82 ? -1.936 6.146 8.952 1.00 94.62 82 VAL A N 1
ATOM 583 C CA . VAL A 1 82 ? -3.180 5.605 9.517 1.00 94.62 82 VAL A CA 1
ATOM 584 C C . VAL A 1 82 ? -3.090 5.513 11.043 1.00 94.62 82 VAL A C 1
ATOM 586 O O . VAL A 1 82 ? -4.048 5.832 11.743 1.00 94.62 82 VAL A O 1
ATOM 589 N N . GLY A 1 83 ? -1.934 5.118 11.582 1.00 92.69 83 GLY A N 1
ATOM 590 C CA . GLY A 1 83 ? -1.679 5.059 13.019 1.00 92.69 83 GLY A CA 1
ATOM 591 C C . GLY A 1 83 ? -1.778 6.419 13.717 1.00 92.69 83 GLY A C 1
ATOM 592 O O . GLY A 1 83 ? -2.345 6.494 14.806 1.00 92.69 83 GLY A O 1
ATOM 593 N N . ILE A 1 84 ? -1.276 7.490 13.093 1.00 95.31 84 ILE A N 1
ATOM 594 C CA . ILE A 1 84 ? -1.352 8.866 13.616 1.00 95.31 84 ILE A CA 1
ATOM 595 C C . ILE A 1 84 ? -2.795 9.385 13.622 1.00 95.31 84 ILE A C 1
ATOM 597 O O . ILE A 1 84 ? -3.173 10.143 14.516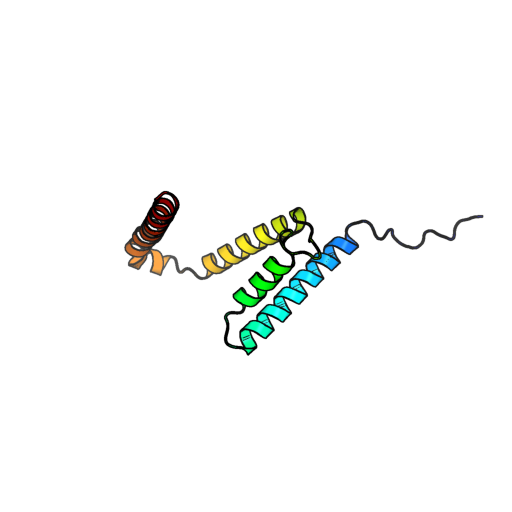 1.00 95.31 84 ILE A O 1
ATOM 601 N N . GLU A 1 85 ? -3.611 8.975 12.653 1.00 93.75 85 GLU A N 1
ATOM 602 C CA . GLU A 1 85 ? -5.018 9.377 12.567 1.00 93.75 85 GLU A CA 1
ATOM 603 C C . GLU A 1 85 ? -5.886 8.741 13.678 1.00 93.75 85 GLU A C 1
ATOM 605 O O . GLU A 1 85 ? -6.947 9.262 14.043 1.00 93.75 85 GLU A O 1
ATOM 610 N N . ILE A 1 86 ? -5.429 7.636 14.283 1.00 91.06 86 ILE A N 1
ATOM 611 C CA . ILE A 1 86 ? -6.163 6.930 15.339 1.00 91.06 86 ILE A CA 1
ATOM 612 C C . ILE A 1 86 ? -6.090 7.689 16.669 1.00 91.06 86 ILE A C 1
ATOM 614 O O . ILE A 1 86 ? -5.037 7.873 17.275 1.00 91.06 86 ILE A O 1
ATOM 618 N N . ASN A 1 87 ? -7.261 8.032 17.211 1.00 90.25 87 ASN A N 1
ATOM 619 C CA . ASN A 1 87 ? -7.375 8.616 18.545 1.00 90.25 87 ASN A CA 1
ATOM 620 C C . ASN A 1 87 ? -7.403 7.521 19.641 1.00 90.25 87 ASN A C 1
ATOM 622 O O . ASN A 1 87 ? -8.398 6.789 19.738 1.00 90.25 87 ASN A O 1
ATOM 626 N N . PRO A 1 88 ? -6.391 7.442 20.529 1.00 87.25 88 PRO A N 1
ATOM 627 C CA . PRO A 1 88 ? -6.288 6.373 21.524 1.00 87.25 88 PRO A CA 1
ATOM 628 C C . PRO A 1 88 ? -7.377 6.442 22.603 1.00 87.25 88 PRO A C 1
ATOM 630 O O . PRO A 1 88 ? -7.822 5.404 23.086 1.00 87.25 88 PRO A O 1
ATOM 633 N N . LEU A 1 89 ? -7.868 7.636 22.961 1.00 88.38 89 LEU A N 1
ATOM 634 C CA . LEU A 1 89 ? -8.952 7.775 23.941 1.00 88.38 89 LEU A CA 1
ATOM 635 C C . LEU A 1 89 ? -10.292 7.301 23.368 1.00 88.38 89 LEU A C 1
ATOM 637 O O . LEU A 1 89 ? -11.066 6.653 24.076 1.00 88.38 89 LEU A O 1
ATOM 641 N N . ARG A 1 90 ? -10.570 7.599 22.090 1.00 86.50 90 ARG A N 1
ATOM 642 C CA . ARG A 1 90 ? -11.766 7.081 21.402 1.00 86.50 90 ARG A CA 1
ATOM 643 C C . ARG A 1 90 ? -11.685 5.564 21.242 1.00 86.50 90 ARG A C 1
ATOM 645 O O . ARG A 1 90 ? -12.662 4.873 21.526 1.00 86.50 90 ARG A O 1
ATOM 652 N N . LEU A 1 91 ? -10.509 5.045 20.887 1.00 88.00 91 LEU A N 1
ATOM 653 C CA . LEU A 1 91 ? -10.270 3.606 20.795 1.00 88.00 91 LEU A CA 1
ATOM 654 C C . LEU A 1 91 ? -10.392 2.912 22.163 1.00 88.00 91 LEU A C 1
ATOM 656 O O . LEU A 1 91 ? -10.940 1.823 22.247 1.00 88.00 91 LEU A O 1
ATOM 660 N N . ALA A 1 92 ? -9.977 3.533 23.265 1.00 85.94 92 ALA A N 1
ATOM 661 C CA . ALA A 1 92 ? -10.149 2.936 24.590 1.00 85.94 92 ALA A CA 1
ATOM 662 C C . ALA A 1 92 ? -11.624 2.880 25.042 1.00 85.94 92 ALA A C 1
ATOM 664 O O . ALA A 1 92 ? -12.031 1.914 25.686 1.00 85.94 92 ALA A O 1
ATOM 665 N N . ARG A 1 93 ? -12.442 3.892 24.704 1.00 83.31 93 ARG A N 1
ATOM 666 C CA . ARG A 1 93 ? -13.856 3.972 25.132 1.00 83.31 93 ARG A CA 1
ATOM 667 C C . ARG A 1 93 ? -14.806 3.131 24.280 1.00 83.31 93 ARG A C 1
ATOM 669 O O . ARG A 1 93 ? -15.659 2.439 24.826 1.00 83.31 93 ARG A O 1
ATOM 676 N N . GLU A 1 94 ? -14.665 3.1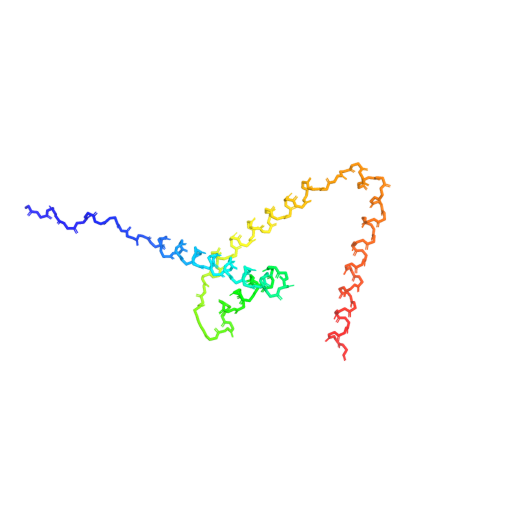77 22.958 1.00 80.19 94 GLU A N 1
ATOM 677 C CA . GLU A 1 94 ? -15.553 2.475 22.011 1.00 80.19 94 GLU A CA 1
ATOM 678 C C . GLU A 1 94 ? -14.871 1.267 21.351 1.00 80.19 94 GLU A C 1
ATOM 680 O O . GLU A 1 94 ? -15.522 0.385 20.784 1.00 80.19 94 GLU A O 1
ATOM 685 N N . GLY A 1 95 ? -13.546 1.177 21.453 1.00 81.31 95 GLY A N 1
ATOM 686 C CA . GLY A 1 95 ? -12.765 0.213 20.695 1.00 81.31 95 GLY A CA 1
ATOM 687 C C . GLY A 1 95 ? -12.701 -1.180 21.287 1.00 81.31 95 GLY A C 1
ATOM 688 O O . GLY A 1 95 ? -12.203 -2.048 20.595 1.00 81.31 95 GLY A O 1
ATOM 689 N N . ARG A 1 96 ? -13.268 -1.490 22.465 1.00 82.75 96 ARG A N 1
ATOM 690 C CA . ARG A 1 96 ? -13.396 -2.907 22.881 1.00 82.75 96 ARG A CA 1
ATOM 691 C C . ARG A 1 96 ? -14.204 -3.717 21.860 1.00 82.75 96 ARG A C 1
ATOM 693 O O . ARG A 1 96 ? -13.876 -4.871 21.606 1.00 82.75 96 ARG A O 1
ATOM 700 N N . ARG A 1 97 ? -15.234 -3.115 21.247 1.00 85.50 97 ARG A N 1
ATOM 701 C CA . ARG A 1 97 ? -15.966 -3.751 20.141 1.00 85.50 97 ARG A CA 1
ATOM 702 C C . ARG A 1 97 ? -15.125 -3.796 18.873 1.00 85.50 97 ARG A C 1
ATOM 704 O O . ARG A 1 97 ? -15.057 -4.857 18.282 1.00 85.50 97 ARG A O 1
ATOM 711 N N . LEU A 1 98 ? -14.453 -2.708 18.491 1.00 88.06 98 LEU A N 1
ATOM 712 C CA . LEU A 1 98 ? -13.605 -2.677 17.288 1.00 88.06 98 LEU A CA 1
ATOM 713 C C . LEU A 1 98 ? -12.434 -3.672 17.373 1.00 88.06 98 LEU A C 1
ATOM 715 O O . LEU A 1 98 ? -12.205 -4.418 16.431 1.00 88.06 98 LEU A O 1
ATOM 719 N N . LEU A 1 99 ? -11.756 -3.747 18.518 1.00 87.31 99 LEU A N 1
ATOM 720 C CA . LEU A 1 99 ? -10.634 -4.649 18.794 1.00 87.31 99 LEU A CA 1
ATOM 721 C C . LEU A 1 99 ? -11.040 -6.125 18.798 1.00 87.31 99 LEU A C 1
ATOM 723 O O . LEU A 1 99 ? -10.192 -6.971 18.549 1.00 87.31 99 LEU A O 1
ATOM 727 N N . LEU A 1 100 ? -12.307 -6.446 19.079 1.00 90.38 100 LEU A N 1
ATOM 728 C CA . LEU A 1 100 ? -12.816 -7.820 19.020 1.00 90.38 100 LEU A CA 1
ATOM 729 C C . LEU A 1 100 ? -13.444 -8.139 17.659 1.00 90.38 100 LEU A C 1
ATOM 731 O O . LEU A 1 100 ? -13.129 -9.169 17.073 1.00 90.38 100 LEU A O 1
ATOM 735 N N . LEU A 1 101 ? -14.312 -7.265 17.137 1.00 92.19 101 LEU A N 1
ATOM 736 C CA . LEU A 1 101 ? -15.022 -7.493 15.877 1.00 92.19 101 LEU A CA 1
ATOM 737 C C . LEU A 1 101 ? -14.099 -7.422 14.666 1.00 92.19 101 LEU A C 1
ATOM 739 O O . LEU A 1 101 ? -14.275 -8.239 13.775 1.00 92.19 101 LEU A O 1
ATOM 743 N N . ALA A 1 102 ? -13.143 -6.490 14.603 1.00 92.19 102 ALA A N 1
ATOM 744 C CA . ALA A 1 102 ? -12.284 -6.354 13.427 1.00 92.19 102 ALA A CA 1
ATOM 745 C C . ALA A 1 102 ? -11.453 -7.622 13.148 1.00 92.19 102 ALA A C 1
ATOM 747 O O . ALA A 1 102 ? -11.575 -8.164 12.048 1.00 92.19 102 ALA A O 1
ATOM 748 N N . PRO A 1 103 ? -10.673 -8.172 14.104 1.00 94.69 103 PRO A N 1
ATOM 749 C CA . PRO A 1 103 ? -9.942 -9.411 13.850 1.00 94.69 103 PRO A CA 1
ATOM 750 C C . PRO A 1 103 ? -10.877 -10.611 13.693 1.00 94.69 103 PRO A C 1
ATOM 752 O O . PRO A 1 103 ? -10.594 -11.485 12.879 1.00 94.69 103 PRO A O 1
ATOM 755 N N . LEU A 1 104 ? -12.008 -10.651 14.410 1.00 95.81 104 LEU A N 1
ATOM 756 C CA . LEU A 1 104 ? -12.994 -11.721 14.249 1.00 95.81 104 LEU A CA 1
ATOM 757 C C . LEU A 1 104 ? -13.593 -11.725 12.836 1.00 95.81 104 LEU A C 1
ATOM 759 O O . LEU A 1 104 ? -13.686 -12.777 12.216 1.00 95.81 104 LEU A O 1
ATOM 763 N N . GLN A 1 105 ? -13.960 -10.558 12.305 1.00 95.62 105 GLN A N 1
ATOM 764 C CA . GLN A 1 105 ? -14.483 -10.402 10.951 1.00 95.62 105 GLN A CA 1
ATOM 765 C C . GLN A 1 105 ? -13.447 -10.837 9.914 1.00 95.62 105 GLN A C 1
ATOM 767 O O . GLN A 1 105 ? -13.797 -11.587 9.009 1.00 95.62 105 GLN A O 1
ATOM 772 N N . VAL A 1 106 ? -12.188 -10.408 10.065 1.00 96.38 106 VAL A N 1
ATOM 773 C CA . VAL A 1 106 ? -11.088 -10.802 9.169 1.00 96.38 106 VAL A CA 1
ATOM 774 C C . VAL A 1 106 ? -10.848 -12.312 9.221 1.00 96.38 106 VAL A C 1
ATOM 776 O O . VAL A 1 106 ? -10.697 -12.944 8.180 1.00 96.38 106 VAL A O 1
ATOM 779 N N . ALA A 1 107 ? -10.859 -12.915 10.412 1.00 96.75 107 ALA A N 1
ATOM 780 C CA . ALA A 1 107 ? -10.705 -14.358 10.562 1.00 96.75 107 ALA A CA 1
ATOM 781 C C . ALA A 1 107 ? -11.859 -15.123 9.898 1.00 96.75 107 ALA A C 1
ATOM 783 O O . ALA A 1 107 ? -11.624 -16.094 9.183 1.00 96.75 107 ALA A O 1
ATOM 784 N N . VAL A 1 108 ? -13.102 -14.669 10.083 1.00 97.12 108 VAL A N 1
ATOM 785 C CA . VAL A 1 108 ? -14.285 -15.294 9.477 1.00 97.12 108 VAL A CA 1
ATOM 786 C C . VAL A 1 108 ? -14.247 -15.192 7.953 1.00 97.12 108 VAL A C 1
ATOM 788 O O . VAL A 1 108 ? -14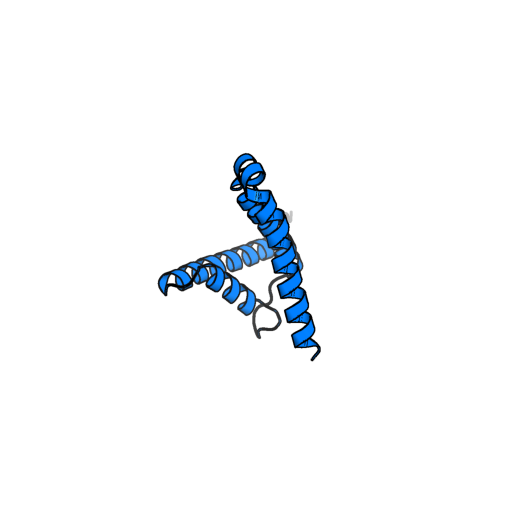.436 -16.205 7.282 1.00 97.12 108 VAL A O 1
ATOM 791 N N . THR A 1 109 ? -13.977 -14.013 7.384 1.00 96.00 109 THR A N 1
ATOM 792 C CA . THR A 1 109 ? -13.890 -13.862 5.922 1.00 96.00 109 THR A CA 1
ATOM 793 C C . THR A 1 109 ? -12.750 -14.687 5.338 1.00 96.00 109 THR A C 1
ATOM 795 O O . THR A 1 109 ? -12.916 -15.280 4.272 1.00 96.00 109 THR A O 1
ATOM 798 N N . TRP A 1 110 ? -11.624 -14.790 6.046 1.00 96.44 110 TRP 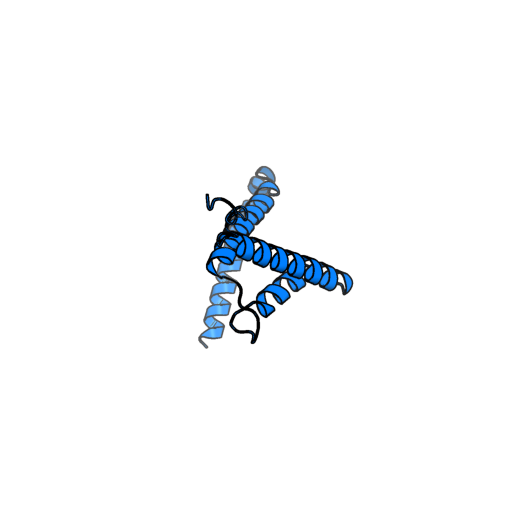A N 1
ATOM 799 C CA . TRP A 1 110 ? -10.499 -15.625 5.642 1.00 96.44 110 TRP A CA 1
ATOM 800 C C . TRP A 1 110 ? -10.855 -17.119 5.641 1.00 96.44 110 TRP A C 1
ATOM 802 O O . TRP A 1 110 ? -10.656 -17.785 4.627 1.00 96.44 110 TRP A O 1
ATOM 812 N N . ILE A 1 111 ? -11.465 -17.632 6.719 1.00 96.81 111 ILE A N 1
ATOM 813 C CA . ILE A 1 111 ? -11.900 -19.038 6.824 1.00 96.81 111 ILE A CA 1
ATOM 814 C C . ILE A 1 111 ? -12.929 -19.378 5.741 1.00 96.81 111 ILE A C 1
ATOM 816 O O . ILE A 1 111 ? -12.808 -20.411 5.087 1.00 96.81 111 ILE A O 1
ATOM 820 N N . LEU A 1 112 ? -13.922 -18.512 5.520 1.00 96.38 112 LEU A N 1
ATOM 821 C CA . LEU A 1 112 ? -14.941 -18.724 4.488 1.00 96.38 112 LEU A CA 1
ATOM 822 C C . LEU A 1 112 ? -14.331 -18.752 3.080 1.00 96.38 112 LEU A C 1
ATOM 824 O O . LEU A 1 112 ? -14.674 -19.625 2.286 1.00 96.38 112 LEU A O 1
ATOM 828 N N . SER A 1 113 ? -13.400 -17.840 2.783 1.00 94.31 113 SER A N 1
ATOM 829 C CA . SER A 1 113 ? -12.704 -17.799 1.488 1.00 94.31 113 SER A CA 1
ATOM 830 C C . SER A 1 113 ? -11.833 -19.041 1.271 1.00 94.31 113 SER A C 1
ATOM 832 O O . SER A 1 113 ? -11.816 -19.601 0.178 1.00 94.31 113 SER A O 1
ATOM 834 N N . ALA A 1 114 ? -11.144 -19.507 2.318 1.00 94.81 114 ALA A N 1
ATOM 835 C CA . ALA A 1 114 ? -10.345 -20.728 2.269 1.00 94.81 114 ALA A CA 1
ATOM 836 C C . ALA A 1 114 ? -11.219 -21.975 2.059 1.00 94.81 114 ALA A C 1
ATOM 838 O O . ALA A 1 114 ? -10.891 -22.814 1.224 1.00 94.81 114 ALA A O 1
ATOM 839 N N . ALA A 1 115 ? -12.355 -22.074 2.757 1.00 93.81 115 ALA A N 1
ATOM 840 C CA . ALA A 1 115 ? -13.296 -23.179 2.600 1.00 93.81 115 ALA A CA 1
ATOM 841 C C . ALA A 1 115 ? -13.894 -23.235 1.183 1.00 93.81 115 ALA A C 1
ATOM 843 O O . ALA A 1 115 ? -13.984 -24.313 0.607 1.00 93.81 115 ALA A O 1
ATOM 844 N N . ALA A 1 116 ? -14.241 -22.083 0.599 1.00 93.69 116 ALA A N 1
ATOM 845 C CA . ALA A 1 116 ? -14.775 -22.003 -0.761 1.00 93.69 116 ALA A CA 1
ATOM 846 C C . ALA A 1 116 ? -13.759 -22.384 -1.852 1.00 93.69 116 ALA A C 1
ATOM 848 O O . ALA A 1 116 ? -14.162 -22.831 -2.916 1.00 93.69 116 ALA A O 1
ATOM 849 N N . CYS A 1 117 ? -12.457 -22.203 -1.612 1.00 91.50 117 CYS A N 1
ATOM 850 C CA . CYS A 1 117 ? -11.405 -22.600 -2.557 1.00 91.50 117 CYS A CA 1
ATOM 851 C C . CYS A 1 117 ? -11.112 -24.114 -2.512 1.00 91.50 117 CYS A C 1
ATOM 853 O O . CYS A 1 117 ? -10.556 -24.669 -3.456 1.00 91.50 117 CYS A O 1
ATOM 855 N N . VAL A 1 118 ? -11.448 -24.770 -1.396 1.00 89.88 118 VAL A N 1
ATOM 856 C CA . VAL A 1 118 ? -11.193 -26.201 -1.158 1.00 89.88 118 VAL A CA 1
ATOM 857 C C . VAL A 1 118 ? -12.379 -27.092 -1.560 1.00 89.88 118 VAL A C 1
ATOM 859 O O . VAL A 1 118 ? -12.166 -28.275 -1.822 1.00 89.88 118 VAL A O 1
ATOM 862 N N . ALA A 1 119 ? -13.600 -26.551 -1.590 1.00 71.75 119 ALA A N 1
ATOM 863 C CA . ALA A 1 119 ? -14.827 -27.251 -1.988 1.00 71.75 119 ALA A CA 1
ATOM 864 C C . ALA A 1 119 ? -15.024 -27.269 -3.511 1.00 71.75 119 ALA A C 1
ATOM 866 O O . ALA A 1 119 ? -15.507 -28.310 -4.012 1.00 71.75 119 ALA A O 1
#

pLDDT: mean 86.87, std 11.89, range [48.34, 97.75]